Protein AF-A0AAV9Z1Z6-F1 (afdb_monomer)

Radius of gyration: 21.52 Å; Cα contacts (8 Å, |Δi|>4): 78; chains: 1; bounding box: 54×27×57 Å

Organism: NCBI:txid2862362

pLDDT: mean 80.38, std 16.86, range [34.34, 97.12]

Mean predicted aligned error: 10.07 Å

Foldseek 3Di:
DDDPPDDPDDPPCALLLQLLCCVVVVVVVSVVVSLVVLLVDDPVPQDVVSCVSNDVVSVVVSVVVNVVLLVVLLVPLVDPDDDDDDPPDPDPPVVVVLSVCLSPVPVSVCSNPVVVDDDPVNSVVVVVVSVVVVVD

Structure (mmCIF, N/CA/C/O backbone):
data_AF-A0AAV9Z1Z6-F1
#
_entry.id   AF-A0AAV9Z1Z6-F1
#
loop_
_atom_site.group_PDB
_atom_site.id
_atom_site.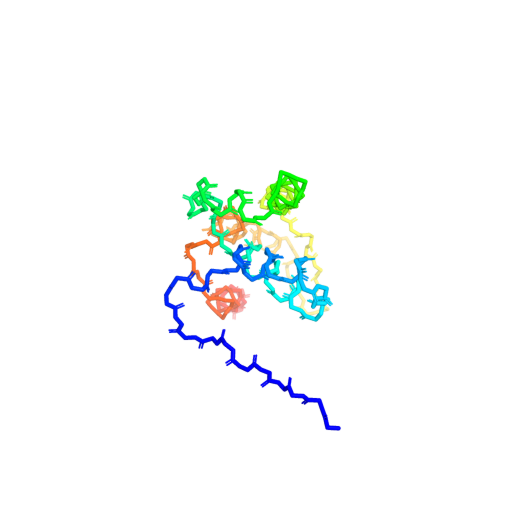type_symbol
_atom_site.label_atom_id
_atom_site.label_alt_id
_atom_site.label_comp_id
_atom_site.label_asym_id
_atom_site.label_entity_id
_atom_site.label_seq_id
_atom_site.pdbx_PDB_ins_code
_atom_site.Cartn_x
_atom_site.Cartn_y
_atom_site.Cartn_z
_atom_site.occupancy
_atom_site.B_iso_or_equiv
_atom_site.auth_seq_id
_atom_site.auth_comp_id
_atom_site.auth_asym_id
_atom_site.auth_atom_id
_atom_site.pdbx_PDB_model_num
ATOM 1 N N . MET A 1 1 ? -34.475 -9.275 0.870 1.00 34.34 1 MET A N 1
ATOM 2 C CA . MET A 1 1 ? -34.407 -7.799 0.926 1.00 34.34 1 MET A CA 1
ATOM 3 C C . MET A 1 1 ? -33.557 -7.440 2.133 1.00 34.34 1 MET A C 1
ATOM 5 O O . MET A 1 1 ? -34.069 -7.523 3.239 1.00 34.34 1 MET A O 1
ATOM 9 N N . SER A 1 2 ? -32.266 -7.153 1.945 1.00 38.53 2 SER A N 1
ATOM 10 C CA . SER A 1 2 ? -31.403 -6.666 3.034 1.00 38.53 2 SER A CA 1
ATOM 11 C C . SER A 1 2 ? -31.291 -5.145 2.952 1.00 38.53 2 SER A C 1
ATOM 13 O O . SER A 1 2 ? -31.171 -4.620 1.841 1.00 38.53 2 SER A O 1
ATOM 15 N N . PRO A 1 3 ? -31.353 -4.425 4.083 1.00 48.66 3 PRO A N 1
ATOM 16 C CA . PRO A 1 3 ? -31.276 -2.979 4.086 1.00 48.66 3 PRO A CA 1
ATOM 17 C C . PRO A 1 3 ? -29.814 -2.577 3.901 1.00 48.66 3 PRO A C 1
ATOM 19 O O . PRO A 1 3 ? -28.986 -2.726 4.795 1.00 48.66 3 PRO A O 1
ATOM 22 N N . HIS A 1 4 ? -29.487 -2.068 2.716 1.00 45.22 4 HIS A N 1
ATOM 23 C CA . HIS A 1 4 ? -28.280 -1.281 2.517 1.00 45.22 4 HIS A CA 1
ATOM 24 C C . HIS A 1 4 ? -28.444 0.018 3.312 1.00 45.22 4 HIS A C 1
ATOM 26 O O . HIS A 1 4 ? -28.992 0.997 2.809 1.00 45.22 4 HIS A O 1
ATOM 32 N N . THR A 1 5 ? -28.037 0.018 4.580 1.00 52.66 5 THR A N 1
ATOM 33 C CA . THR A 1 5 ? -28.004 1.234 5.394 1.00 52.66 5 THR A CA 1
ATOM 34 C C . THR A 1 5 ? -26.845 2.089 4.896 1.00 52.66 5 THR A C 1
ATOM 36 O O . THR A 1 5 ? -25.699 1.937 5.312 1.00 52.66 5 THR A O 1
ATOM 39 N N . PHE A 1 6 ? -27.147 2.947 3.924 1.00 54.38 6 PHE A N 1
ATOM 40 C CA . PHE A 1 6 ? -26.261 3.989 3.433 1.00 54.38 6 PHE A CA 1
ATOM 41 C C . PHE A 1 6 ? -25.971 4.978 4.571 1.00 54.38 6 PHE A C 1
ATOM 43 O O . PHE A 1 6 ? -26.798 5.826 4.889 1.00 54.38 6 PHE A O 1
ATOM 50 N N . LEU A 1 7 ? -24.766 4.912 5.134 1.00 60.44 7 LEU A N 1
ATOM 51 C CA . LEU A 1 7 ? -24.134 6.047 5.808 1.00 60.44 7 LEU A CA 1
ATOM 52 C C . LEU A 1 7 ? -22.835 6.441 5.075 1.00 60.44 7 LEU A C 1
ATOM 54 O O . LEU A 1 7 ? -21.758 6.152 5.582 1.00 60.44 7 LEU A O 1
ATOM 58 N N . PRO A 1 8 ? -22.872 7.080 3.885 1.00 59.38 8 PRO A N 1
ATOM 59 C CA . PRO A 1 8 ? -21.654 7.659 3.333 1.00 59.38 8 PRO A CA 1
ATOM 60 C C . PRO A 1 8 ? -21.904 9.100 2.888 1.00 59.38 8 PRO A C 1
ATOM 62 O O . PRO A 1 8 ? -22.200 9.335 1.723 1.00 59.38 8 PRO A O 1
ATOM 65 N N . CYS A 1 9 ? -21.822 10.062 3.811 1.00 56.97 9 CYS A N 1
ATOM 66 C CA . CYS A 1 9 ? -21.649 11.474 3.431 1.00 56.97 9 CYS A CA 1
ATOM 67 C C . CYS A 1 9 ? -21.243 12.418 4.576 1.00 56.97 9 CYS A C 1
ATOM 69 O O . CYS A 1 9 ? -21.138 13.618 4.332 1.00 56.97 9 CYS A O 1
ATOM 71 N N . HIS A 1 10 ? -21.022 11.935 5.805 1.00 64.56 10 HIS A N 1
ATOM 72 C CA . HIS A 1 10 ? -20.529 12.806 6.874 1.00 64.56 10 HIS A CA 1
ATOM 73 C C . HIS A 1 10 ? -18.993 12.833 6.856 1.00 64.56 10 HIS A C 1
ATOM 75 O O . HIS A 1 10 ? -18.400 11.755 6.825 1.00 64.56 10 HIS A O 1
ATOM 81 N N . PRO A 1 11 ? -18.341 14.010 6.884 1.00 67.50 11 PRO A N 1
ATOM 82 C CA . PRO A 1 11 ? -16.877 14.111 6.888 1.00 67.50 11 PRO A CA 1
ATOM 83 C C . PRO A 1 11 ? -16.233 13.380 8.075 1.00 67.50 11 PRO A C 1
ATOM 85 O O . PRO A 1 11 ? -15.150 12.824 7.932 1.00 67.50 11 PRO A O 1
ATOM 88 N N . ASP A 1 12 ? -16.941 13.297 9.202 1.00 72.25 12 ASP A N 1
ATOM 89 C CA . ASP A 1 12 ? -16.458 12.593 10.399 1.00 72.25 12 ASP A CA 1
ATOM 90 C C . ASP A 1 12 ? -16.638 11.066 10.321 1.00 72.25 12 ASP A C 1
ATOM 92 O O . ASP A 1 12 ? -16.151 10.332 11.178 1.00 72.25 12 ASP A O 1
ATOM 96 N N . PHE A 1 13 ? -17.336 10.553 9.300 1.00 83.62 13 PHE A N 1
ATOM 97 C CA . PHE A 1 13 ? -17.498 9.114 9.102 1.00 83.62 13 PHE A CA 1
ATOM 98 C C . PHE A 1 13 ? -16.279 8.539 8.374 1.00 83.62 13 PHE A C 1
ATOM 100 O O . PHE A 1 13 ? -16.310 8.253 7.175 1.00 83.62 13 PHE A O 1
ATOM 107 N N . THR A 1 14 ? -15.176 8.399 9.110 1.00 90.31 14 THR A N 1
ATOM 108 C CA . THR A 1 14 ? -13.926 7.855 8.572 1.00 90.31 14 THR A CA 1
ATOM 109 C C . THR A 1 14 ? -13.989 6.336 8.422 1.00 90.31 14 THR A C 1
ATOM 111 O O . THR A 1 14 ? -14.758 5.636 9.087 1.00 90.31 14 THR A O 1
ATOM 114 N N . ALA A 1 15 ? -13.122 5.780 7.575 1.00 92.31 15 ALA A N 1
ATOM 115 C CA . ALA A 1 15 ? -12.997 4.330 7.437 1.00 92.31 15 ALA A CA 1
ATOM 116 C C . ALA A 1 15 ? -12.543 3.652 8.749 1.00 92.31 15 ALA A C 1
ATOM 118 O O . ALA A 1 15 ? -12.946 2.527 9.043 1.00 92.31 15 ALA A O 1
ATOM 119 N N . ALA A 1 16 ? -11.759 4.345 9.581 1.00 93.44 16 ALA A N 1
ATOM 120 C CA . ALA A 1 16 ? -11.396 3.861 10.910 1.00 93.44 16 ALA A CA 1
ATOM 121 C C . ALA A 1 16 ? -12.622 3.774 11.835 1.00 93.44 16 ALA A C 1
ATOM 123 O O . ALA A 1 16 ? -12.821 2.759 12.509 1.00 93.44 16 ALA A O 1
ATOM 124 N N . MET A 1 17 ? -13.493 4.788 11.805 1.00 92.69 17 MET A N 1
ATOM 125 C CA . MET A 1 17 ? -14.771 4.764 12.516 1.00 92.69 17 MET A CA 1
ATOM 126 C C . MET A 1 17 ? -15.684 3.644 12.000 1.00 92.69 17 MET A C 1
ATOM 128 O O . MET A 1 17 ? -16.305 2.937 12.794 1.00 92.69 17 MET A O 1
ATOM 132 N N . GLN A 1 18 ? -15.723 3.414 10.687 1.00 92.88 18 GLN A N 1
ATOM 133 C CA . GLN A 1 18 ? -16.492 2.316 10.105 1.00 92.88 18 GLN A CA 1
ATOM 134 C C . GLN A 1 18 ? -16.009 0.946 10.613 1.00 92.88 18 GLN A C 1
ATOM 136 O O . GLN A 1 18 ? -16.841 0.103 10.944 1.00 92.88 18 GLN A O 1
ATOM 141 N N . ILE A 1 19 ? -14.695 0.732 10.765 1.00 92.75 19 ILE A N 1
ATOM 142 C CA . ILE A 1 19 ? -14.145 -0.488 11.387 1.00 92.75 19 ILE A CA 1
ATOM 143 C C . ILE A 1 19 ? -14.578 -0.623 12.848 1.00 92.75 19 ILE A C 1
ATOM 145 O O . ILE A 1 19 ? -14.962 -1.716 13.273 1.00 92.75 19 ILE A O 1
ATOM 149 N N . LYS A 1 20 ? -14.530 0.466 13.624 1.00 93.94 20 LYS A N 1
ATOM 150 C CA . LYS A 1 20 ? -14.980 0.469 15.024 1.00 93.94 20 LYS A CA 1
ATOM 151 C C . LYS A 1 20 ? -16.428 0.003 15.132 1.00 93.94 20 LYS A C 1
ATOM 153 O O . LYS A 1 20 ? -16.725 -0.912 15.897 1.00 93.94 20 LYS A O 1
ATOM 158 N N . LEU A 1 21 ? -17.312 0.602 14.334 1.00 92.38 21 LEU A N 1
ATOM 159 C CA . LEU A 1 21 ? -18.737 0.277 14.316 1.00 92.38 21 LEU A CA 1
ATOM 160 C C . LEU A 1 21 ? -18.983 -1.147 13.817 1.00 92.38 21 LEU A C 1
ATOM 162 O O . LEU A 1 21 ? -19.776 -1.867 14.418 1.00 92.38 21 LEU A O 1
ATOM 166 N N . ALA A 1 22 ? -18.260 -1.581 12.782 1.00 92.12 22 ALA A N 1
ATOM 167 C CA . ALA A 1 22 ? -18.344 -2.944 12.276 1.00 92.12 22 ALA A CA 1
ATOM 168 C C . ALA A 1 22 ? -18.043 -3.972 13.372 1.00 92.12 22 ALA A C 1
ATOM 170 O O . ALA A 1 22 ? -18.806 -4.913 13.561 1.00 92.12 22 ALA A O 1
ATOM 171 N N . ARG A 1 23 ? -16.987 -3.751 14.163 1.00 90.75 23 ARG A N 1
ATOM 172 C CA . ARG A 1 23 ? -16.631 -4.625 15.290 1.00 90.75 23 ARG A CA 1
ATOM 173 C C . ARG A 1 23 ? -17.633 -4.542 16.439 1.00 90.75 23 ARG A C 1
ATOM 175 O O . ARG A 1 23 ? -17.982 -5.569 17.008 1.00 90.75 23 ARG A O 1
ATOM 182 N N . GLN A 1 24 ? -18.084 -3.339 16.789 1.00 93.19 24 GLN A N 1
ATOM 183 C CA . GLN A 1 24 ? -18.994 -3.120 17.916 1.00 93.19 24 GLN A CA 1
ATOM 184 C C . GLN A 1 24 ? -20.378 -3.736 17.679 1.00 93.19 24 GLN A C 1
ATOM 186 O O . GLN A 1 24 ? -20.978 -4.262 18.613 1.00 93.19 24 GLN A O 1
ATOM 191 N N . TYR A 1 25 ? -20.871 -3.685 16.441 1.00 92.69 25 TYR A N 1
ATOM 192 C CA . TYR A 1 25 ? -22.207 -4.153 16.070 1.00 92.69 25 TYR A CA 1
ATOM 193 C C . TYR A 1 25 ? -22.199 -5.443 15.238 1.00 92.69 25 TYR A C 1
ATOM 195 O O . TYR A 1 25 ? -23.249 -5.850 14.753 1.00 92.69 25 TYR A O 1
ATOM 203 N N . SER A 1 26 ? -21.040 -6.099 15.091 1.00 89.88 26 SER A N 1
ATOM 204 C CA . SER A 1 26 ? -20.863 -7.324 14.287 1.00 89.88 26 SER A CA 1
ATOM 205 C C . SER A 1 26 ? -21.375 -7.180 12.842 1.00 89.88 26 SER A C 1
ATOM 207 O O . SER A 1 26 ? -22.082 -8.040 12.322 1.00 89.88 26 SER A O 1
ATOM 209 N N . LEU A 1 27 ? -21.044 -6.056 12.197 1.00 90.69 27 LEU A N 1
ATOM 210 C CA . LEU A 1 27 ? -21.381 -5.770 10.798 1.00 90.69 27 LEU A CA 1
ATOM 211 C C . LEU A 1 27 ? -20.215 -6.190 9.893 1.00 90.69 27 LEU A C 1
ATOM 213 O O . LEU A 1 27 ? -19.440 -5.350 9.432 1.00 90.69 27 LEU A O 1
ATOM 217 N N . ASP A 1 28 ? -20.070 -7.490 9.649 1.00 85.81 28 ASP A N 1
ATOM 218 C CA . ASP A 1 28 ? -18.919 -8.045 8.918 1.00 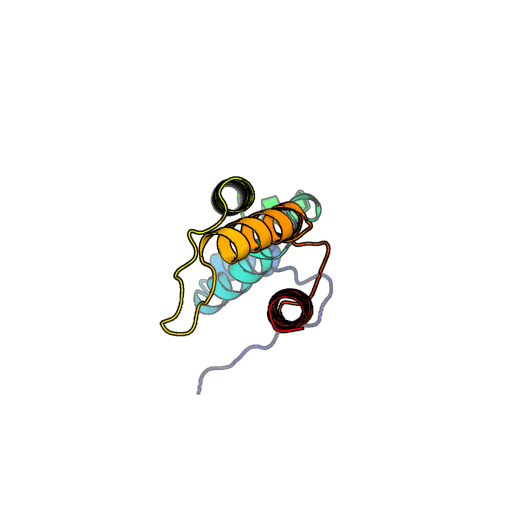85.81 28 ASP A CA 1
ATOM 219 C C . ASP A 1 28 ? -18.759 -7.455 7.505 1.00 85.81 28 ASP A C 1
ATOM 221 O O . ASP A 1 28 ? -17.644 -7.144 7.072 1.00 85.81 28 ASP A O 1
ATOM 225 N N . ASP A 1 29 ? -19.876 -7.176 6.829 1.00 90.00 29 ASP A N 1
ATOM 226 C CA . ASP A 1 29 ? -19.904 -6.583 5.485 1.00 90.00 29 ASP A CA 1
ATOM 227 C C . ASP A 1 29 ? -19.306 -5.164 5.430 1.00 90.00 29 ASP A C 1
ATOM 229 O O . ASP A 1 29 ? -18.952 -4.672 4.357 1.00 90.00 29 ASP A O 1
ATOM 233 N N . TRP A 1 30 ? -19.180 -4.483 6.574 1.00 90.06 30 TRP A N 1
ATOM 234 C CA . TRP A 1 30 ? -18.612 -3.134 6.660 1.00 90.06 30 TRP A CA 1
ATOM 235 C C . TRP A 1 30 ? -17.097 -3.141 6.855 1.00 90.06 30 TRP A C 1
ATOM 237 O O . TRP A 1 30 ? -16.423 -2.197 6.441 1.00 90.06 30 TRP A O 1
ATOM 247 N N . ALA A 1 31 ? -16.544 -4.190 7.464 1.00 88.25 31 ALA A N 1
ATOM 248 C CA . ALA A 1 31 ? -15.132 -4.229 7.826 1.00 88.25 31 ALA A CA 1
ATOM 249 C C . ALA A 1 31 ? -14.221 -4.263 6.589 1.00 88.25 31 ALA A C 1
ATOM 251 O O . ALA A 1 31 ? -13.254 -3.504 6.502 1.00 88.25 31 ALA A O 1
ATOM 252 N N . ALA A 1 32 ? -14.548 -5.107 5.607 1.00 89.56 32 ALA A N 1
ATOM 253 C CA . ALA A 1 32 ? -13.759 -5.266 4.387 1.00 89.56 32 ALA A CA 1
ATOM 254 C C . ALA A 1 32 ? -13.636 -3.975 3.544 1.00 89.56 32 ALA A C 1
ATOM 256 O O . ALA A 1 32 ? -12.502 -3.575 3.257 1.00 89.56 32 ALA A O 1
ATOM 257 N N . PRO A 1 33 ? -14.729 -3.283 3.155 1.00 91.50 33 PRO A N 1
ATOM 258 C CA . PRO A 1 33 ? -14.622 -2.049 2.373 1.00 91.50 33 PRO A CA 1
ATOM 259 C C . PRO A 1 33 ? -13.922 -0.924 3.146 1.00 91.50 33 PRO A C 1
ATOM 261 O O . PRO A 1 33 ? -13.116 -0.197 2.560 1.0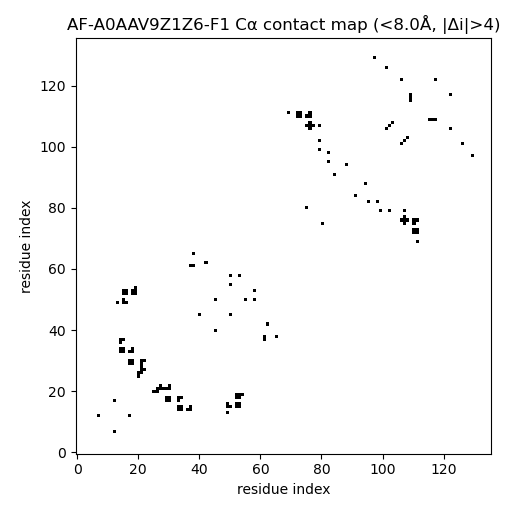0 91.50 33 PRO A O 1
ATOM 264 N N . ALA A 1 34 ? -14.151 -0.821 4.459 1.00 92.69 34 ALA A N 1
ATOM 265 C CA . ALA A 1 34 ? -13.475 0.156 5.307 1.00 92.69 34 ALA A CA 1
ATOM 266 C C . ALA A 1 34 ? -11.958 -0.082 5.344 1.00 92.69 34 ALA A C 1
ATOM 268 O O . ALA A 1 34 ? -11.161 0.832 5.127 1.00 92.69 34 ALA A O 1
ATOM 269 N N . PHE A 1 35 ? -11.536 -1.334 5.530 1.00 92.81 35 PHE A N 1
ATOM 270 C CA . PHE A 1 35 ? -10.118 -1.680 5.530 1.00 92.81 35 PHE A CA 1
ATOM 271 C C . PHE A 1 35 ? -9.465 -1.424 4.163 1.00 92.81 35 PHE A C 1
ATOM 273 O O . PHE A 1 35 ? -8.352 -0.905 4.093 1.00 92.81 35 PHE A O 1
ATOM 280 N N . GLN A 1 36 ? -10.166 -1.698 3.058 1.00 92.19 36 GLN A N 1
ATOM 281 C CA . GLN A 1 36 ? -9.684 -1.363 1.714 1.00 92.19 36 GLN A CA 1
ATOM 282 C C . GLN A 1 36 ? -9.511 0.145 1.496 1.00 92.19 36 GLN A C 1
ATOM 284 O O . GLN A 1 36 ? -8.556 0.552 0.829 1.00 92.19 36 GLN A O 1
ATOM 289 N N . ALA A 1 37 ? -10.399 0.975 2.046 1.00 92.31 37 ALA A N 1
ATOM 290 C CA . ALA A 1 37 ? -10.245 2.427 2.006 1.00 92.31 37 ALA A CA 1
ATOM 291 C C . ALA A 1 37 ? -8.979 2.866 2.766 1.00 92.31 37 ALA A C 1
ATOM 293 O O . ALA A 1 37 ? -8.152 3.589 2.210 1.00 92.31 37 ALA A O 1
ATOM 294 N N . LEU A 1 38 ? -8.746 2.319 3.964 1.00 93.06 38 LEU A N 1
ATOM 295 C CA . LEU A 1 38 ? -7.543 2.592 4.762 1.00 93.06 38 LEU A CA 1
ATOM 296 C C . LEU A 1 38 ? -6.244 2.157 4.066 1.00 93.06 38 LEU A C 1
ATOM 298 O O . LEU A 1 38 ? -5.211 2.813 4.202 1.00 93.06 38 LEU A O 1
ATOM 302 N N . ILE A 1 39 ? -6.259 1.074 3.281 1.00 92.56 39 ILE A N 1
ATOM 303 C CA . ILE A 1 39 ? -5.089 0.655 2.488 1.00 92.56 39 ILE A CA 1
ATOM 304 C C . ILE A 1 39 ? -4.699 1.732 1.465 1.00 92.56 39 ILE A C 1
ATOM 306 O O . ILE A 1 39 ? -3.503 1.941 1.245 1.00 92.56 39 ILE A O 1
ATOM 310 N N . LYS A 1 40 ? -5.672 2.434 0.876 1.00 89.00 40 LYS A N 1
ATOM 311 C CA . LYS A 1 40 ? -5.444 3.487 -0.128 1.00 89.00 40 LYS A CA 1
ATOM 312 C C . LYS A 1 40 ? -4.999 4.817 0.491 1.00 89.00 40 LYS A C 1
ATOM 314 O O . LYS A 1 40 ? -4.293 5.576 -0.166 1.00 89.00 40 LYS A O 1
ATOM 319 N N . GLU A 1 41 ? -5.370 5.076 1.742 1.00 89.38 41 GLU A N 1
ATOM 320 C CA . GLU A 1 41 ? -4.972 6.268 2.500 1.00 89.38 41 GLU A CA 1
ATOM 321 C C . GLU A 1 41 ? -3.451 6.278 2.779 1.00 89.38 41 GLU A C 1
ATOM 323 O O . GLU A 1 41 ? -2.907 5.282 3.259 1.00 89.38 41 GLU A O 1
ATOM 328 N N . PRO A 1 42 ? -2.709 7.365 2.529 1.00 88.62 42 PRO A N 1
ATOM 329 C CA . PRO A 1 42 ? -1.327 7.481 2.991 1.00 88.62 42 PRO A CA 1
ATOM 330 C C . PRO A 1 42 ? -1.220 7.370 4.519 1.00 88.62 42 PRO A C 1
ATOM 332 O O . PRO A 1 42 ? -2.006 7.976 5.240 1.00 88.62 42 PRO A O 1
ATOM 335 N N . LEU A 1 43 ? -0.215 6.645 5.031 1.00 89.56 43 LEU A N 1
ATOM 336 C CA . LEU A 1 43 ? -0.088 6.398 6.477 1.00 89.56 43 LEU A CA 1
ATOM 337 C C . LEU A 1 43 ? 0.033 7.699 7.292 1.00 89.56 43 LEU A C 1
ATOM 339 O O . LEU A 1 43 ? -0.528 7.792 8.374 1.00 89.56 43 LEU A O 1
ATOM 343 N N . HIS A 1 44 ? 0.700 8.721 6.744 1.00 89.06 44 HIS A N 1
ATOM 344 C CA . HIS A 1 44 ? 0.868 10.027 7.393 1.00 89.06 44 HIS A CA 1
ATOM 345 C C . HIS A 1 44 ? -0.434 10.833 7.538 1.00 89.06 44 HIS A C 1
ATOM 347 O O . HIS A 1 44 ? -0.430 11.856 8.214 1.00 89.06 44 HIS A O 1
ATOM 353 N N . LYS A 1 45 ? -1.524 10.418 6.877 1.00 90.38 45 LYS A N 1
ATOM 354 C CA . LYS A 1 45 ? -2.847 11.036 7.029 1.00 90.38 45 LYS A CA 1
ATOM 355 C C . LYS A 1 45 ? -3.685 10.397 8.134 1.00 90.38 45 LYS A C 1
ATOM 357 O O . LYS A 1 45 ? -4.702 10.971 8.501 1.00 90.38 45 LYS A O 1
ATOM 362 N N . LEU A 1 46 ? -3.277 9.236 8.648 1.00 91.88 46 LEU A N 1
ATOM 363 C CA . LEU A 1 46 ? -3.980 8.582 9.746 1.00 91.88 46 LEU A CA 1
ATOM 364 C C . LEU A 1 46 ? -3.650 9.286 11.058 1.00 91.88 46 LEU A C 1
ATOM 366 O O . LEU A 1 46 ? -2.482 9.488 11.396 1.00 91.88 46 LEU A O 1
ATOM 370 N N . THR A 1 47 ? -4.690 9.640 11.798 1.00 93.50 47 THR A N 1
ATOM 371 C CA . THR A 1 47 ? -4.569 10.287 13.101 1.00 93.50 47 THR A CA 1
ATOM 372 C C . THR A 1 47 ? -4.433 9.258 14.226 1.00 93.50 47 THR A C 1
ATOM 374 O O . THR A 1 47 ? -4.654 8.057 14.039 1.00 93.50 47 THR A O 1
ATOM 377 N N . LEU A 1 48 ? -4.083 9.726 15.428 1.00 93.19 48 LEU A N 1
ATOM 378 C CA . LEU A 1 48 ? -4.127 8.882 16.625 1.00 93.19 48 LEU A CA 1
ATOM 379 C C . LEU A 1 48 ? -5.555 8.385 16.902 1.00 93.19 48 LEU A C 1
ATOM 381 O O . LEU A 1 48 ? -5.735 7.218 17.235 1.00 93.19 48 LEU A O 1
ATOM 385 N N . GLU A 1 49 ? -6.559 9.236 16.688 1.00 93.62 49 GLU A N 1
ATOM 386 C CA . GLU A 1 49 ? -7.973 8.877 16.835 1.00 93.62 49 GLU A CA 1
ATOM 387 C C . GLU A 1 49 ? -8.372 7.740 15.879 1.00 93.62 49 GLU A C 1
ATOM 389 O O . GLU A 1 49 ? -9.043 6.787 16.279 1.00 93.62 49 GLU A O 1
ATOM 394 N N . ASP A 1 50 ? -7.888 7.760 14.633 1.00 93.88 50 ASP A N 1
ATOM 395 C CA . ASP A 1 50 ? -8.107 6.656 13.694 1.00 93.88 50 ASP A CA 1
ATOM 396 C C . ASP A 1 50 ? -7.479 5.349 14.202 1.00 93.88 50 ASP A C 1
ATOM 398 O O . ASP A 1 50 ? -8.089 4.278 14.110 1.00 93.88 50 ASP A O 1
ATOM 402 N N . ALA A 1 51 ? -6.267 5.415 14.765 1.00 93.50 51 ALA A N 1
ATOM 403 C CA . ALA A 1 51 ? -5.598 4.260 15.366 1.00 93.50 51 ALA A CA 1
ATOM 404 C C . ALA A 1 51 ? -6.381 3.699 16.565 1.00 93.50 51 ALA A C 1
ATOM 406 O O . ALA A 1 51 ? -6.527 2.478 16.690 1.00 93.50 51 ALA A O 1
ATOM 407 N N . GLU A 1 52 ? -6.940 4.570 17.405 1.00 94.44 52 GLU A N 1
ATOM 408 C CA . GLU A 1 52 ? -7.805 4.192 18.524 1.00 94.44 52 GLU A CA 1
ATOM 409 C C . GLU A 1 52 ? -9.106 3.539 18.041 1.00 94.44 52 GLU A C 1
ATOM 411 O O . GLU A 1 52 ? -9.493 2.484 18.548 1.00 94.44 52 GLU A O 1
ATOM 416 N N . HIS A 1 53 ? -9.746 4.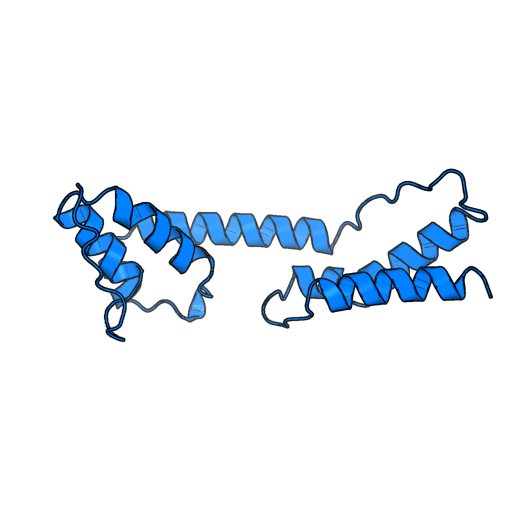096 17.010 1.00 93.81 53 HIS A N 1
ATOM 417 C CA . HIS A 1 53 ? -10.955 3.540 16.402 1.00 93.81 53 HIS A CA 1
ATOM 418 C C . HIS A 1 53 ? -10.733 2.151 15.794 1.00 93.81 53 HIS A C 1
ATOM 420 O O . HIS A 1 53 ? -11.534 1.237 16.002 1.00 93.81 53 HIS A O 1
ATOM 426 N N . MET A 1 54 ? -9.620 1.952 15.091 1.00 93.50 54 MET A N 1
ATOM 427 C CA . MET A 1 54 ? -9.240 0.647 14.548 1.00 93.50 54 MET A CA 1
ATOM 428 C C . MET A 1 54 ? -8.918 -0.377 15.644 1.00 93.50 54 MET A C 1
ATOM 430 O O . MET A 1 54 ? -9.179 -1.579 15.484 1.00 93.50 54 MET A O 1
ATOM 434 N N . GLY A 1 55 ? -8.343 0.093 16.750 1.00 94.06 55 GLY A N 1
ATOM 435 C CA . GLY A 1 55 ? -7.678 -0.718 17.758 1.00 94.06 55 GLY A CA 1
ATOM 436 C C . GLY A 1 55 ? -6.287 -1.174 17.306 1.00 94.06 55 GLY A C 1
ATOM 437 O O . GLY A 1 55 ? -6.022 -1.381 16.119 1.00 94.06 55 GLY A O 1
ATOM 438 N N . ILE A 1 56 ? -5.404 -1.397 18.284 1.00 93.88 56 ILE A N 1
ATOM 439 C CA . ILE A 1 56 ? -3.969 -1.626 18.049 1.00 93.88 56 ILE A CA 1
ATOM 440 C C . ILE A 1 56 ? -3.668 -2.795 17.101 1.00 93.88 56 ILE A C 1
ATOM 442 O O . ILE A 1 56 ? -2.780 -2.692 16.260 1.00 93.88 56 ILE A O 1
ATOM 446 N N . VAL A 1 57 ? -4.429 -3.890 17.186 1.00 94.44 57 VAL A N 1
ATOM 447 C CA . VAL A 1 57 ? -4.217 -5.082 16.347 1.00 94.44 57 VAL A CA 1
ATOM 448 C C . VAL A 1 57 ? -4.503 -4.777 14.876 1.00 94.44 57 VAL A C 1
ATOM 450 O O . VAL A 1 57 ? -3.699 -5.108 14.005 1.00 94.44 57 VAL A O 1
ATOM 453 N N . THR A 1 58 ? -5.624 -4.114 14.591 1.00 93.56 58 THR A N 1
ATOM 454 C CA . THR A 1 58 ? -6.016 -3.740 13.225 1.00 93.56 58 THR A CA 1
ATOM 455 C C . THR A 1 58 ? -5.053 -2.713 12.644 1.00 93.56 58 THR A C 1
ATOM 457 O O . THR A 1 58 ? -4.621 -2.854 11.501 1.00 93.56 58 THR A O 1
ATOM 460 N N . TYR A 1 59 ? -4.669 -1.714 13.444 1.00 95.50 59 TYR A N 1
ATOM 461 C CA . TYR A 1 59 ? -3.690 -0.711 13.040 1.00 95.50 59 TYR A CA 1
ATOM 462 C C . TYR A 1 59 ? -2.332 -1.348 12.716 1.00 95.50 59 TYR A C 1
ATOM 464 O O . TYR A 1 59 ? -1.769 -1.098 11.652 1.00 95.50 59 TYR A O 1
ATOM 472 N N . TYR A 1 60 ? -1.841 -2.250 13.572 1.00 96.38 60 TYR A N 1
ATOM 473 C CA . TYR A 1 60 ? -0.606 -2.994 13.321 1.00 96.38 60 TYR A CA 1
ATOM 474 C C . TYR A 1 60 ? -0.672 -3.781 12.006 1.00 96.38 60 TYR A C 1
ATOM 476 O O . TYR A 1 60 ? 0.259 -3.724 11.206 1.00 96.38 60 TYR A O 1
ATOM 484 N N . LYS A 1 61 ? -1.792 -4.463 11.733 1.00 96.00 61 LYS A N 1
ATOM 485 C CA . LYS A 1 61 ? -1.987 -5.202 10.476 1.00 96.00 61 LYS A CA 1
ATOM 486 C C . LYS A 1 61 ? -2.042 -4.294 9.251 1.00 96.00 61 LYS A C 1
ATOM 488 O O . LYS A 1 61 ? -1.509 -4.664 8.206 1.00 96.00 61 LYS A O 1
ATOM 493 N N . LEU A 1 62 ? -2.635 -3.108 9.372 1.00 95.69 62 LEU A N 1
ATOM 494 C CA . LEU A 1 62 ? -2.629 -2.102 8.313 1.00 95.69 62 LEU A CA 1
ATOM 495 C C . LEU A 1 62 ? -1.202 -1.632 8.001 1.00 95.69 62 LEU A C 1
ATOM 497 O O . LEU A 1 62 ? -0.818 -1.583 6.832 1.00 95.69 62 LEU A O 1
ATOM 501 N N . VAL A 1 63 ? -0.412 -1.323 9.033 1.00 95.94 63 VAL A N 1
ATOM 502 C CA . VAL A 1 63 ? 0.993 -0.916 8.888 1.00 95.94 63 VAL A CA 1
ATOM 503 C C . VAL A 1 63 ? 1.818 -2.043 8.266 1.00 95.94 63 VAL A C 1
ATOM 505 O O . VAL A 1 63 ? 2.502 -1.812 7.273 1.00 95.94 63 VAL A O 1
ATOM 508 N N . GLU A 1 64 ? 1.705 -3.270 8.782 1.00 97.12 64 GLU A N 1
ATOM 509 C CA . GLU A 1 64 ? 2.398 -4.454 8.256 1.00 97.12 64 GLU A CA 1
ATOM 510 C C . GLU A 1 64 ? 2.093 -4.667 6.763 1.00 97.12 64 GLU A C 1
ATOM 512 O O . GLU A 1 64 ? 2.997 -4.889 5.956 1.00 97.12 64 GLU A O 1
ATOM 517 N N . LEU A 1 65 ? 0.821 -4.559 6.374 1.00 95.69 65 LEU A N 1
ATOM 518 C CA . LEU A 1 65 ? 0.402 -4.699 4.983 1.00 95.69 65 LEU A CA 1
ATOM 519 C C . LEU A 1 65 ? 0.972 -3.585 4.097 1.00 95.69 65 LEU A C 1
ATOM 521 O O . LEU A 1 65 ? 1.474 -3.864 3.009 1.00 95.69 65 LEU A O 1
ATOM 525 N N . LYS A 1 66 ? 0.924 -2.328 4.550 1.00 94.19 66 LYS A N 1
ATOM 526 C CA . LYS A 1 66 ? 1.490 -1.197 3.803 1.00 94.19 66 LYS A CA 1
ATOM 527 C C . LYS A 1 66 ? 3.000 -1.334 3.621 1.00 94.19 66 LYS A C 1
ATOM 529 O O . LYS A 1 66 ? 3.482 -1.063 2.525 1.00 94.19 66 LYS A O 1
ATOM 534 N N . MET A 1 67 ? 3.717 -1.810 4.639 1.00 94.00 67 MET A N 1
ATOM 535 C CA . MET A 1 67 ? 5.148 -2.112 4.544 1.00 94.00 67 MET A CA 1
ATOM 536 C C . MET A 1 67 ? 5.418 -3.191 3.495 1.00 94.00 67 MET A C 1
ATOM 538 O O . MET A 1 67 ? 6.223 -2.968 2.601 1.00 94.00 67 MET A O 1
ATOM 542 N N . LYS A 1 68 ? 4.665 -4.299 3.499 1.00 95.38 68 LYS A N 1
ATOM 543 C CA . LYS A 1 68 ? 4.790 -5.348 2.468 1.00 95.38 68 LYS A CA 1
ATOM 544 C C . LYS A 1 68 ? 4.529 -4.825 1.052 1.00 95.38 68 LYS A C 1
ATOM 546 O O . LYS A 1 68 ? 5.232 -5.199 0.118 1.00 95.38 68 LYS A O 1
ATOM 551 N N . ILE A 1 69 ? 3.534 -3.951 0.881 1.00 92.12 69 ILE A N 1
ATOM 552 C CA . ILE A 1 69 ? 3.252 -3.301 -0.409 1.00 92.12 69 ILE A CA 1
ATOM 553 C C . ILE A 1 69 ? 4.421 -2.402 -0.827 1.00 92.12 69 ILE A C 1
ATOM 555 O O . ILE A 1 69 ? 4.805 -2.405 -1.996 1.00 92.12 69 ILE A O 1
ATOM 559 N N . MET A 1 70 ? 4.976 -1.630 0.107 1.00 91.31 70 MET A N 1
ATOM 560 C CA . MET A 1 70 ? 6.127 -0.768 -0.140 1.00 91.31 70 MET A CA 1
ATOM 561 C C . MET A 1 70 ? 7.360 -1.590 -0.527 1.00 91.31 70 MET A C 1
ATOM 563 O O . MET A 1 70 ? 7.944 -1.319 -1.570 1.00 91.31 70 MET A O 1
ATOM 567 N N . ASP A 1 71 ? 7.701 -2.629 0.235 1.00 93.19 71 ASP A N 1
ATOM 568 C CA . ASP A 1 71 ? 8.829 -3.522 -0.046 1.00 93.19 71 ASP A CA 1
ATOM 569 C C . ASP A 1 71 ? 8.688 -4.181 -1.420 1.00 93.19 71 ASP A C 1
ATOM 571 O O . ASP A 1 71 ? 9.636 -4.215 -2.205 1.00 93.19 71 ASP A O 1
ATOM 575 N N . HIS A 1 72 ? 7.480 -4.640 -1.761 1.00 91.31 72 HIS A N 1
ATOM 576 C CA . HIS A 1 72 ? 7.205 -5.202 -3.078 1.00 91.31 72 HIS A CA 1
ATOM 577 C C . HIS A 1 72 ? 7.413 -4.172 -4.197 1.00 91.31 72 HIS A C 1
ATOM 579 O O . HIS A 1 72 ? 8.046 -4.475 -5.206 1.00 91.31 72 HIS A O 1
ATOM 585 N N . ARG A 1 73 ? 6.929 -2.937 -4.020 1.00 90.69 73 ARG A N 1
ATOM 586 C CA . ARG A 1 73 ? 7.122 -1.847 -4.990 1.00 90.69 73 ARG A CA 1
ATOM 587 C C . ARG A 1 73 ? 8.578 -1.442 -5.139 1.00 90.69 73 ARG A C 1
ATOM 589 O O . ARG A 1 73 ? 8.996 -1.179 -6.260 1.00 90.69 73 ARG A O 1
ATOM 596 N N . ILE A 1 74 ? 9.330 -1.403 -4.042 1.00 91.12 74 ILE A N 1
ATOM 597 C CA . ILE A 1 74 ? 10.777 -1.173 -4.048 1.00 91.12 74 ILE A CA 1
ATOM 598 C C . ILE A 1 74 ? 11.444 -2.271 -4.874 1.00 91.12 74 ILE A C 1
ATOM 600 O O . ILE A 1 74 ? 12.171 -1.960 -5.814 1.00 91.12 74 ILE A O 1
ATOM 604 N N . GLY A 1 75 ? 11.131 -3.539 -4.597 1.00 90.94 75 GLY A N 1
ATOM 605 C CA . GLY A 1 75 ? 11.623 -4.670 -5.379 1.00 90.94 75 GLY A CA 1
ATOM 606 C C . GLY A 1 75 ? 11.351 -4.491 -6.871 1.00 90.94 75 GLY A C 1
ATOM 607 O O . GLY A 1 75 ? 12.281 -4.509 -7.668 1.00 90.94 75 GLY A O 1
ATOM 608 N N . LEU A 1 76 ? 10.103 -4.216 -7.250 1.00 88.94 76 LEU A N 1
ATOM 609 C CA . LEU A 1 76 ? 9.769 -3.951 -8.647 1.00 88.94 76 LEU A CA 1
ATOM 610 C C . LEU A 1 76 ? 10.582 -2.773 -9.197 1.00 88.94 76 LEU A C 1
ATOM 612 O O . LEU A 1 76 ? 11.237 -2.922 -10.214 1.00 88.94 76 LEU A O 1
ATOM 616 N N . ALA A 1 77 ? 10.614 -1.628 -8.516 1.00 89.56 77 ALA A N 1
ATOM 617 C CA . ALA A 1 77 ? 11.296 -0.426 -8.992 1.00 89.56 77 ALA A CA 1
ATOM 618 C C . ALA A 1 77 ? 12.788 -0.640 -9.296 1.00 89.56 77 ALA A C 1
ATOM 620 O O . ALA A 1 77 ? 13.281 -0.089 -10.284 1.00 89.56 77 ALA A O 1
ATOM 621 N N . PHE A 1 78 ? 13.489 -1.424 -8.472 1.00 89.31 78 PHE A N 1
ATOM 622 C CA . PHE A 1 78 ? 14.921 -1.692 -8.627 1.00 89.31 78 PHE A CA 1
ATOM 623 C C . PHE A 1 78 ? 15.242 -2.829 -9.602 1.00 89.31 78 PHE A C 1
ATOM 625 O O . PHE A 1 78 ? 16.358 -2.875 -10.117 1.00 89.31 78 PHE A O 1
ATOM 632 N N . TYR A 1 79 ? 14.288 -3.714 -9.883 1.00 87.31 79 TYR A N 1
ATOM 633 C CA . TYR A 1 79 ? 14.472 -4.834 -10.798 1.00 87.31 79 TYR A CA 1
ATOM 634 C C . TYR A 1 79 ? 13.504 -4.697 -11.978 1.00 87.31 79 TYR A C 1
ATOM 636 O O . TYR A 1 79 ? 12.349 -5.120 -11.873 1.00 87.31 79 TYR A O 1
ATOM 644 N N . PRO A 1 80 ? 13.955 -4.104 -13.105 1.00 82.00 80 PRO A N 1
ATOM 645 C CA . PRO A 1 80 ? 13.158 -4.036 -14.319 1.00 82.00 80 PRO A CA 1
ATOM 646 C C . PRO A 1 80 ? 12.627 -5.413 -14.691 1.00 82.00 80 PRO A C 1
ATOM 648 O O . PRO A 1 80 ? 13.375 -6.391 -14.673 1.00 82.00 80 PRO A O 1
ATOM 651 N N . ALA A 1 81 ? 11.346 -5.483 -15.052 1.00 81.69 81 ALA A N 1
ATOM 652 C CA . ALA A 1 81 ? 10.773 -6.734 -15.526 1.00 81.69 81 ALA A CA 1
ATOM 653 C C . ALA A 1 81 ? 11.532 -7.219 -16.769 1.00 81.69 81 ALA A C 1
ATOM 655 O O . ALA A 1 81 ? 11.888 -6.415 -17.639 1.00 81.69 81 ALA A O 1
ATOM 656 N N . GLU A 1 82 ? 11.757 -8.528 -16.856 1.00 83.19 82 GLU A N 1
ATOM 657 C CA . GLU A 1 82 ? 12.292 -9.136 -18.068 1.00 83.19 82 GLU A CA 1
ATOM 658 C C . GLU A 1 82 ? 11.314 -8.908 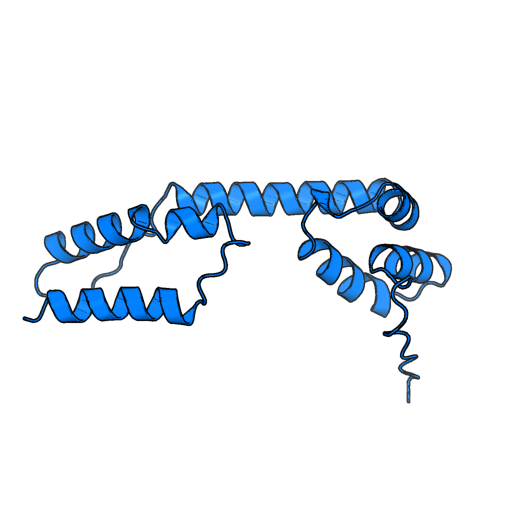-19.222 1.00 83.19 82 GLU A C 1
ATOM 660 O O . GLU A 1 82 ? 10.107 -9.132 -19.092 1.00 83.19 82 GLU A O 1
ATOM 665 N N . ILE A 1 83 ? 11.829 -8.432 -20.355 1.00 83.56 83 ILE A N 1
ATOM 666 C CA . ILE A 1 83 ? 11.013 -8.260 -21.553 1.00 83.56 83 ILE A CA 1
ATOM 667 C C . ILE A 1 83 ? 11.010 -9.538 -22.373 1.00 83.56 83 ILE A C 1
ATOM 669 O O . ILE A 1 83 ? 12.029 -10.202 -22.541 1.00 83.56 83 ILE A O 1
ATOM 673 N N . THR A 1 84 ? 9.848 -9.859 -22.927 1.00 86.31 84 THR A N 1
ATOM 674 C CA . THR A 1 84 ? 9.707 -10.912 -23.929 1.00 86.31 84 THR A CA 1
ATOM 675 C C . THR A 1 84 ? 9.641 -10.267 -25.306 1.00 86.31 84 THR A C 1
ATOM 677 O O . THR A 1 84 ? 8.778 -9.424 -25.562 1.00 86.31 84 THR A O 1
ATOM 680 N N . HIS A 1 85 ? 10.544 -10.659 -26.202 1.00 83.75 85 HIS A N 1
ATOM 681 C CA . HIS A 1 85 ? 10.526 -10.195 -27.584 1.00 83.75 85 HIS A CA 1
ATOM 682 C C . HIS A 1 85 ? 9.422 -10.912 -28.368 1.00 83.75 85 HIS A C 1
ATOM 684 O O . HIS A 1 85 ? 9.241 -12.125 -28.262 1.00 83.75 85 HIS A O 1
ATOM 690 N N . SER A 1 86 ? 8.653 -10.156 -29.152 1.00 83.75 86 SER A N 1
ATOM 691 C CA . SER A 1 86 ? 7.683 -10.741 -30.076 1.00 83.75 86 SER A CA 1
ATOM 692 C C . SER A 1 86 ? 8.386 -11.260 -31.332 1.00 83.75 86 SER A C 1
ATOM 694 O O . SER A 1 86 ? 9.474 -10.805 -31.677 1.00 83.75 86 SER A O 1
ATOM 696 N N . PHE A 1 87 ? 7.725 -12.154 -32.072 1.00 80.19 87 PHE A N 1
ATOM 697 C CA . PHE A 1 87 ? 8.243 -12.715 -33.330 1.00 80.19 87 PHE A CA 1
ATOM 698 C C . PHE A 1 87 ? 8.638 -11.651 -34.379 1.00 80.19 87 PHE A C 1
ATOM 700 O O . PHE A 1 87 ? 9.444 -11.917 -35.261 1.00 80.19 87 PHE A O 1
ATOM 707 N N . GLY A 1 88 ? 8.085 -10.435 -34.290 1.00 84.56 88 GLY A N 1
ATOM 708 C CA . GLY A 1 88 ? 8.402 -9.317 -35.185 1.00 84.56 88 GLY A CA 1
ATOM 709 C C . GLY A 1 88 ? 9.529 -8.396 -34.705 1.00 84.56 88 GLY A C 1
ATOM 710 O O . GLY A 1 88 ? 9.740 -7.346 -35.316 1.00 84.56 88 GLY A O 1
ATOM 711 N N . CYS A 1 89 ? 10.214 -8.718 -33.603 1.00 84.00 89 CYS A N 1
ATOM 712 C CA . CYS A 1 89 ? 11.325 -7.912 -33.107 1.00 84.00 89 CYS A CA 1
ATOM 713 C C . CYS A 1 89 ? 12.516 -8.008 -34.068 1.00 84.00 89 CYS A C 1
ATOM 715 O O . CYS A 1 89 ? 12.997 -9.095 -34.368 1.00 84.00 89 CYS A O 1
ATOM 717 N N . ARG A 1 90 ? 12.984 -6.860 -34.566 1.00 87.19 90 ARG A N 1
ATOM 718 C CA . ARG A 1 90 ? 14.102 -6.803 -35.523 1.00 87.19 90 ARG A CA 1
ATOM 719 C C . ARG A 1 90 ? 15.465 -6.691 -34.844 1.00 87.19 90 ARG A C 1
ATOM 721 O O . ARG A 1 90 ? 16.467 -7.053 -35.446 1.00 87.19 90 ARG A O 1
ATOM 728 N N . ASP A 1 91 ? 15.487 -6.174 -33.616 1.00 87.25 91 ASP A N 1
ATOM 729 C CA . ASP A 1 91 ? 16.701 -5.956 -32.833 1.00 87.25 91 ASP A CA 1
ATOM 730 C C . ASP A 1 91 ? 16.392 -6.079 -31.332 1.00 87.25 91 ASP A C 1
ATOM 732 O O . ASP A 1 91 ? 15.917 -5.143 -30.677 1.00 87.25 91 ASP A O 1
ATOM 736 N N . GLU A 1 92 ? 16.655 -7.266 -30.791 1.00 86.75 92 GLU A N 1
ATOM 737 C CA . GLU A 1 92 ? 16.455 -7.586 -29.375 1.00 86.75 92 GLU A CA 1
ATOM 738 C C . GLU A 1 92 ? 17.374 -6.771 -28.453 1.00 86.75 92 GLU A C 1
ATOM 740 O O . GLU A 1 92 ? 16.987 -6.380 -27.346 1.00 86.75 92 GLU A O 1
ATOM 745 N N . VAL A 1 93 ? 18.589 -6.460 -28.915 1.00 87.38 93 VAL A N 1
ATOM 746 C CA . VAL A 1 93 ? 19.580 -5.708 -28.136 1.00 87.38 93 VAL A CA 1
ATOM 747 C C . VAL A 1 93 ? 19.117 -4.267 -27.974 1.00 87.38 93 VAL A C 1
ATOM 749 O O . VAL A 1 93 ? 19.149 -3.715 -26.869 1.00 87.38 93 VAL A O 1
ATOM 752 N N . TYR A 1 94 ? 18.665 -3.648 -29.061 1.00 85.69 94 TYR A N 1
ATOM 753 C CA . TYR A 1 94 ? 18.126 -2.297 -29.035 1.00 85.69 94 TYR A CA 1
ATOM 754 C C . TYR A 1 94 ? 16.837 -2.215 -28.209 1.00 85.69 94 TYR A C 1
ATOM 756 O O . TYR A 1 94 ? 16.706 -1.317 -27.374 1.00 85.69 94 TYR A O 1
ATOM 764 N N . CYS A 1 95 ? 15.928 -3.185 -28.357 1.00 84.31 95 CYS A N 1
ATOM 765 C CA . CYS A 1 95 ? 14.689 -3.247 -27.580 1.00 84.31 95 CYS A CA 1
ATOM 766 C C . CYS A 1 95 ? 14.964 -3.331 -26.069 1.00 84.31 95 CYS A C 1
ATOM 768 O O . CYS A 1 95 ? 14.422 -2.543 -25.290 1.00 84.31 95 CYS A O 1
ATOM 770 N N . SER A 1 96 ? 15.889 -4.204 -25.665 1.00 86.75 96 SER A N 1
ATOM 771 C CA . SER A 1 96 ? 16.316 -4.359 -24.269 1.00 86.75 96 SER A CA 1
ATOM 772 C C . SER A 1 96 ? 16.952 -3.090 -23.700 1.00 86.75 96 SER A C 1
ATOM 774 O O . SER A 1 96 ? 16.686 -2.711 -22.556 1.00 86.75 96 SER A O 1
ATOM 776 N N . LYS A 1 97 ? 17.772 -2.388 -24.492 1.00 88.38 97 LYS A N 1
ATOM 777 C CA . LYS A 1 97 ? 18.367 -1.103 -24.090 1.00 88.38 97 LYS A CA 1
ATOM 778 C C . LYS A 1 97 ? 17.310 -0.016 -23.912 1.00 88.38 97 LYS A C 1
ATOM 780 O O . LYS A 1 97 ? 17.345 0.700 -22.910 1.00 88.38 97 LYS A O 1
ATOM 785 N N . LEU A 1 98 ? 16.365 0.094 -24.847 1.00 86.56 98 LEU A N 1
ATOM 786 C CA . LEU A 1 98 ? 15.257 1.045 -24.756 1.00 86.56 98 LEU A CA 1
ATOM 787 C C . LEU A 1 98 ? 14.377 0.772 -23.538 1.00 86.56 98 LEU A C 1
ATOM 789 O O . LEU A 1 98 ? 14.035 1.711 -22.824 1.00 86.56 98 LEU A O 1
ATOM 793 N N . TRP A 1 99 ? 14.050 -0.494 -23.274 1.00 86.25 99 TRP A N 1
ATOM 794 C CA . TRP A 1 99 ? 13.280 -0.875 -22.094 1.00 86.25 99 TRP A CA 1
ATOM 795 C C . TRP A 1 99 ? 13.971 -0.447 -20.802 1.00 86.25 99 TRP A C 1
ATOM 797 O O . TRP A 1 99 ? 13.353 0.207 -19.967 1.00 86.25 99 TRP A O 1
ATOM 807 N N . ASN A 1 100 ? 15.267 -0.737 -20.667 1.00 87.38 100 ASN A N 1
ATOM 808 C CA . ASN A 1 100 ? 16.042 -0.309 -19.505 1.00 87.38 100 ASN A CA 1
ATOM 809 C C . ASN A 1 100 ? 16.047 1.217 -19.361 1.00 87.38 100 ASN A C 1
ATOM 811 O O . ASN A 1 100 ? 15.779 1.741 -18.281 1.00 87.38 100 ASN A O 1
ATOM 815 N N . SER A 1 101 ? 16.299 1.946 -20.450 1.00 85.69 101 SER A N 1
ATOM 816 C CA . SER A 1 101 ? 16.265 3.410 -20.440 1.00 85.69 101 SER A CA 1
ATOM 817 C C . SER A 1 101 ? 14.898 3.947 -20.008 1.00 85.69 101 SER A C 1
ATOM 819 O O . SER A 1 101 ? 14.827 4.836 -19.162 1.00 85.69 101 SER A O 1
ATOM 821 N N . PHE A 1 102 ? 13.809 3.373 -20.521 1.00 83.56 102 PHE A N 1
ATOM 822 C CA . PHE A 1 102 ? 12.449 3.745 -20.147 1.00 83.56 102 PHE A CA 1
ATOM 823 C C . PHE A 1 102 ? 12.146 3.442 -18.674 1.00 83.56 102 PHE A C 1
ATOM 825 O O . PHE A 1 102 ? 11.600 4.291 -17.960 1.00 83.56 102 PHE A O 1
ATOM 832 N N . TRP A 1 103 ? 12.535 2.253 -18.210 1.00 86.56 103 TRP A N 1
ATOM 833 C CA . TRP A 1 103 ? 12.337 1.809 -16.837 1.00 86.56 103 TRP A CA 1
ATOM 834 C C . TRP A 1 103 ? 12.927 2.812 -15.846 1.00 86.56 103 TRP A C 1
ATOM 836 O O . TRP A 1 103 ? 12.214 3.372 -15.006 1.00 86.56 103 TRP A O 1
ATOM 846 N N . TRP A 1 104 ? 14.215 3.112 -16.013 1.00 84.81 104 TRP A N 1
ATOM 847 C CA . TRP A 1 104 ? 14.954 4.051 -15.170 1.00 84.81 104 TRP A CA 1
ATOM 848 C C . TRP A 1 104 ? 14.579 5.517 -15.434 1.00 84.81 104 TRP A C 1
ATOM 850 O O . TRP A 1 104 ? 14.679 6.366 -14.543 1.00 84.81 104 TRP A O 1
ATOM 860 N N . GLY A 1 105 ? 14.088 5.814 -16.638 1.00 79.75 105 GLY A N 1
ATOM 861 C CA . GLY A 1 105 ? 13.666 7.142 -17.077 1.00 79.75 105 GLY A CA 1
ATOM 862 C C . GLY A 1 105 ? 12.395 7.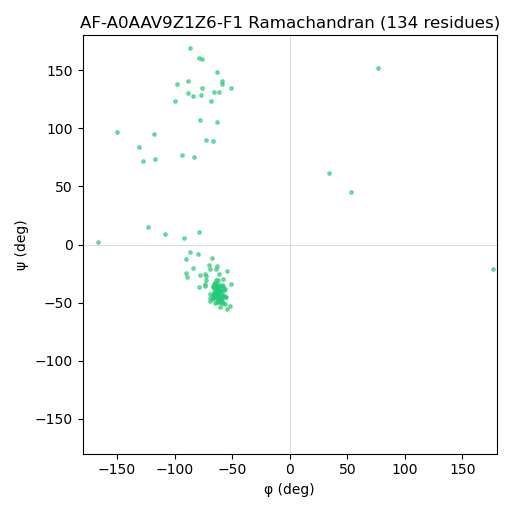653 -16.400 1.00 79.75 105 GLY A C 1
ATOM 863 O O . GLY A 1 105 ? 12.187 8.865 -16.321 1.00 79.75 105 GLY A O 1
ATOM 864 N N . GLY A 1 106 ? 11.559 6.777 -15.839 1.00 76.50 106 GLY A N 1
ATOM 865 C CA . GLY A 1 106 ? 10.404 7.248 -15.077 1.00 76.50 106 GLY A CA 1
ATOM 866 C C . GLY A 1 106 ? 9.459 6.193 -14.531 1.00 76.50 106 GLY A C 1
ATOM 867 O O . GLY A 1 106 ? 8.748 6.501 -13.576 1.00 76.50 106 GLY A O 1
ATOM 868 N N . PHE A 1 107 ? 9.442 4.978 -15.081 1.00 80.94 107 PHE A N 1
ATOM 869 C CA . PHE A 1 107 ? 8.519 3.946 -14.610 1.00 80.94 107 PHE A CA 1
ATOM 870 C C . PHE A 1 107 ? 8.885 3.441 -13.207 1.00 80.94 107 PHE A C 1
ATOM 872 O O . PHE A 1 107 ? 8.047 3.485 -12.308 1.00 80.94 107 PHE A O 1
ATOM 879 N N . GLY A 1 108 ? 10.154 3.091 -12.967 1.00 85.06 108 GLY A N 1
ATOM 880 C CA . GLY A 1 108 ? 10.620 2.674 -11.639 1.00 85.06 108 GLY A CA 1
ATOM 881 C C . GLY A 1 108 ? 10.374 3.743 -10.565 1.00 85.06 108 GLY A C 1
ATOM 882 O O . GLY A 1 108 ? 9.933 3.439 -9.460 1.00 85.06 108 GLY A O 1
ATOM 883 N N . LYS A 1 109 ? 10.537 5.026 -10.914 1.00 83.38 109 LYS A N 1
ATOM 884 C CA . LYS A 1 109 ? 10.273 6.155 -10.002 1.00 83.38 109 LYS A CA 1
ATOM 885 C C . LYS A 1 109 ? 8.796 6.271 -9.604 1.00 83.38 109 LYS A C 1
ATOM 887 O O . LYS A 1 109 ? 8.505 6.669 -8.481 1.00 83.38 109 LYS A O 1
ATOM 892 N N . GLN A 1 110 ? 7.865 5.922 -10.493 1.00 82.50 110 GLN A N 1
ATOM 893 C CA . GLN A 1 110 ? 6.427 5.936 -10.189 1.00 82.50 110 GLN A CA 1
ATOM 894 C C . GLN A 1 110 ? 6.008 4.795 -9.267 1.00 82.50 110 GLN A C 1
ATOM 896 O O . GLN A 1 110 ? 5.085 4.964 -8.479 1.00 82.50 110 GLN A O 1
ATOM 901 N N . LEU A 1 111 ? 6.689 3.649 -9.335 1.00 85.00 111 LEU A N 1
ATOM 902 C CA . LEU A 1 111 ? 6.458 2.553 -8.394 1.00 85.00 111 LEU A CA 1
ATOM 903 C C . LEU A 1 111 ? 6.848 2.951 -6.963 1.00 85.00 111 LEU A C 1
ATOM 905 O O . LEU A 1 111 ? 6.155 2.569 -6.022 1.00 85.00 111 LEU A O 1
ATOM 909 N N . LEU A 1 112 ? 7.907 3.753 -6.809 1.00 85.44 112 LEU A N 1
ATOM 910 C CA . L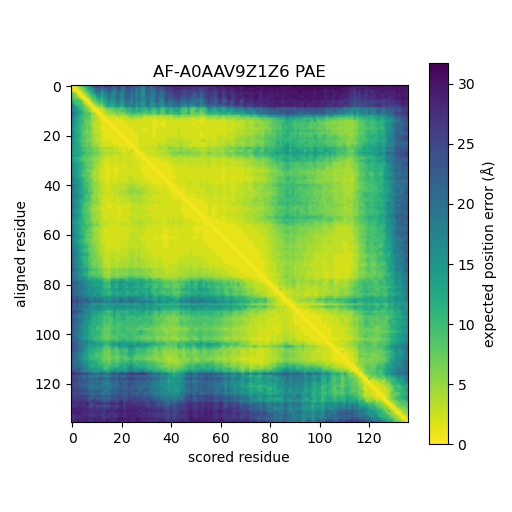EU A 1 112 ? 8.336 4.301 -5.516 1.00 85.44 112 LEU A CA 1
ATOM 911 C C . LEU A 1 112 ? 7.412 5.417 -5.004 1.00 85.44 112 LEU A C 1
ATOM 913 O O . LEU A 1 112 ? 7.201 5.519 -3.799 1.00 85.44 112 LEU A O 1
ATOM 917 N N . HIS A 1 113 ? 6.849 6.216 -5.914 1.00 81.75 113 HIS A N 1
ATOM 918 C CA . HIS A 1 113 ? 6.008 7.376 -5.601 1.00 81.75 113 HIS A CA 1
ATOM 919 C C . HIS A 1 113 ? 4.665 7.329 -6.347 1.00 81.75 113 HIS A C 1
ATOM 921 O O . HIS A 1 113 ? 4.452 8.093 -7.299 1.00 81.75 113 HIS A O 1
ATOM 927 N N . PRO A 1 114 ? 3.750 6.427 -5.959 1.00 74.56 114 PRO A N 1
ATOM 928 C CA . PRO A 1 114 ? 2.448 6.266 -6.611 1.00 74.56 114 PRO A CA 1
ATOM 929 C C . PRO A 1 114 ? 1.566 7.524 -6.531 1.00 74.56 114 PRO A C 1
ATOM 931 O O . PRO A 1 114 ? 0.720 7.734 -7.394 1.00 74.56 114 PRO A O 1
ATOM 934 N N . GLU A 1 115 ? 1.775 8.383 -5.534 1.00 70.31 115 GLU A N 1
ATOM 935 C CA . GLU A 1 115 ? 1.096 9.669 -5.358 1.00 70.31 115 GLU A CA 1
ATOM 936 C C . GLU A 1 115 ? 1.394 10.678 -6.478 1.00 70.31 115 GLU A C 1
ATOM 938 O O . GLU A 1 115 ? 0.590 11.576 -6.727 1.00 70.31 115 GLU A O 1
ATOM 943 N N . ASN A 1 116 ? 2.499 10.495 -7.210 1.00 68.06 116 ASN A N 1
ATOM 944 C CA . ASN A 1 116 ? 2.913 11.380 -8.300 1.00 68.06 116 ASN A CA 1
ATOM 945 C C . ASN A 1 116 ? 2.145 11.135 -9.618 1.00 68.06 116 ASN A C 1
ATOM 947 O O . ASN A 1 116 ? 2.522 11.680 -10.655 1.00 68.06 116 ASN A O 1
ATOM 951 N N . ASN A 1 117 ? 1.072 10.330 -9.575 1.00 55.12 117 ASN A N 1
ATOM 952 C CA . ASN A 1 117 ? -0.053 10.278 -10.516 1.00 55.12 117 ASN A CA 1
ATOM 953 C C . ASN A 1 117 ? 0.287 10.559 -11.992 1.00 55.12 117 ASN A C 1
ATOM 955 O O . ASN A 1 117 ? -0.284 11.451 -12.623 1.00 55.12 117 ASN A O 1
ATOM 959 N N . LYS A 1 118 ? 1.144 9.732 -12.602 1.00 61.84 118 LYS A N 1
ATOM 960 C CA . LYS A 1 118 ? 1.026 9.524 -14.052 1.00 61.84 118 LYS A CA 1
ATOM 961 C C . LYS A 1 118 ? -0.028 8.451 -14.278 1.00 61.84 118 LYS A C 1
ATOM 963 O O . LYS A 1 118 ? 0.022 7.386 -13.669 1.00 61.84 118 LYS A O 1
ATOM 968 N N . THR A 1 119 ? -1.011 8.740 -15.125 1.00 60.56 119 THR A N 1
ATOM 969 C CA . THR A 1 119 ? -2.070 7.771 -15.414 1.00 60.56 119 THR A CA 1
ATOM 970 C C . THR A 1 119 ? -1.471 6.526 -16.078 1.00 60.56 119 THR A C 1
ATOM 972 O O . THR A 1 119 ? -0.516 6.648 -16.852 1.00 60.56 119 THR A O 1
ATOM 975 N N . PRO A 1 120 ? -2.043 5.327 -15.864 1.00 55.59 120 PRO A N 1
ATOM 976 C CA . PRO A 1 120 ? -1.646 4.127 -16.602 1.00 55.59 120 PRO A CA 1
ATOM 977 C C . PRO A 1 120 ? -1.644 4.348 -18.122 1.00 55.59 120 PRO A C 1
ATOM 979 O O . PRO A 1 120 ? -0.775 3.845 -18.826 1.00 55.59 120 PRO A O 1
ATOM 982 N N . GLY A 1 121 ? -2.563 5.183 -18.624 1.00 57.56 121 GLY A N 1
ATOM 983 C CA . GLY A 1 121 ? -2.592 5.618 -20.021 1.00 57.56 121 GLY A CA 1
ATOM 984 C C . GLY A 1 121 ? -1.364 6.430 -20.443 1.00 57.56 121 GLY A C 1
ATOM 985 O O . GLY A 1 121 ? -0.833 6.182 -21.518 1.00 57.56 121 GLY A O 1
ATOM 986 N N . ALA A 1 122 ? -0.860 7.340 -19.603 1.00 60.50 122 ALA A N 1
ATOM 987 C CA . ALA A 1 122 ? 0.377 8.077 -19.872 1.00 60.50 122 ALA A CA 1
ATOM 988 C C . ALA A 1 122 ? 1.609 7.155 -19.876 1.00 60.50 122 ALA A C 1
ATOM 990 O O . ALA A 1 122 ? 2.505 7.327 -20.698 1.00 60.50 122 ALA A O 1
ATOM 991 N N . ILE A 1 123 ? 1.627 6.140 -19.008 1.00 59.97 123 ILE A N 1
ATOM 992 C CA . ILE A 1 123 ? 2.678 5.114 -18.980 1.00 59.97 123 ILE A CA 1
ATOM 993 C C . ILE A 1 123 ? 2.657 4.293 -20.275 1.00 59.97 123 ILE A C 1
ATOM 995 O O . ILE A 1 123 ? 3.680 4.166 -20.944 1.00 59.97 123 ILE A O 1
ATOM 999 N N . ILE A 1 124 ? 1.484 3.782 -20.663 1.00 61.06 124 ILE A N 1
ATOM 1000 C CA . ILE A 1 124 ? 1.299 2.997 -21.892 1.00 61.06 124 ILE A CA 1
ATOM 1001 C C . ILE A 1 124 ? 1.571 3.847 -23.141 1.00 61.06 124 ILE A C 1
ATOM 1003 O O . ILE A 1 124 ? 2.145 3.352 -24.109 1.00 61.06 124 ILE A O 1
ATOM 1007 N N . ALA A 1 125 ? 1.204 5.128 -23.135 1.00 59.09 125 ALA A N 1
ATOM 1008 C CA . ALA A 1 125 ? 1.504 6.049 -24.227 1.00 59.09 125 ALA A CA 1
ATOM 1009 C C . ALA A 1 125 ? 3.016 6.244 -24.399 1.00 59.09 125 ALA A C 1
ATOM 1011 O O . ALA A 1 125 ? 3.503 6.191 -25.527 1.00 59.09 125 ALA A O 1
ATOM 1012 N N . CYS A 1 126 ? 3.777 6.377 -23.306 1.00 57.47 126 CYS A N 1
ATOM 1013 C CA . CYS A 1 126 ? 5.233 6.403 -23.405 1.00 57.47 126 CYS A CA 1
ATOM 1014 C C . CYS A 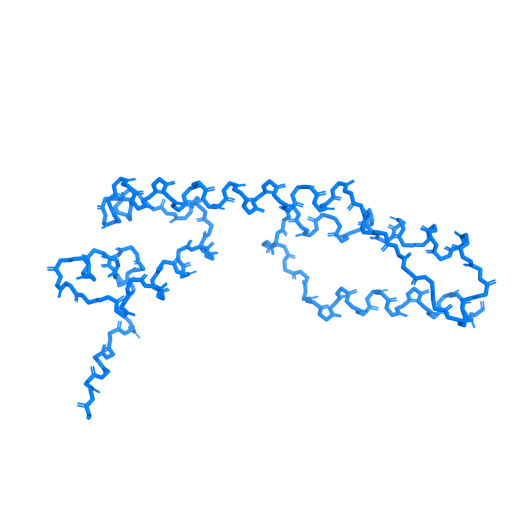1 126 ? 5.801 5.092 -23.975 1.00 57.47 126 CYS A C 1
ATOM 1016 O O . CYS A 1 126 ? 6.671 5.160 -24.839 1.00 57.47 126 CYS A O 1
ATOM 1018 N N . LEU A 1 127 ? 5.267 3.926 -23.579 1.00 57.16 127 LEU A N 1
ATOM 1019 C CA . LEU A 1 127 ? 5.662 2.625 -24.146 1.00 57.16 127 LEU A CA 1
ATOM 1020 C C . LEU A 1 127 ? 5.388 2.533 -25.657 1.00 57.16 127 LEU A C 1
ATOM 1022 O O . LEU A 1 127 ? 6.174 1.948 -26.402 1.00 57.16 127 LEU A O 1
ATOM 1026 N N . ARG A 1 128 ? 4.293 3.140 -26.134 1.00 53.75 128 ARG A N 1
ATOM 1027 C CA . ARG A 1 128 ? 3.951 3.199 -27.566 1.00 53.75 128 ARG A CA 1
ATOM 1028 C C . ARG A 1 128 ? 4.838 4.166 -28.358 1.00 53.75 128 ARG A C 1
ATOM 1030 O O . ARG A 1 128 ? 5.182 3.848 -29.492 1.00 53.75 128 ARG A O 1
ATOM 1037 N N . CYS A 1 129 ? 5.251 5.301 -27.789 1.00 45.25 129 CYS A N 1
ATOM 1038 C CA . CYS A 1 129 ? 6.181 6.224 -28.457 1.00 45.25 129 CYS A CA 1
ATOM 1039 C C . CYS A 1 129 ? 7.558 5.586 -28.707 1.00 45.25 129 CYS A C 1
ATOM 1041 O O . CYS A 1 129 ? 8.161 5.810 -29.755 1.00 45.25 129 CYS A O 1
ATOM 1043 N N . SER A 1 130 ? 8.031 4.735 -27.792 1.00 47.97 130 SER A N 1
ATOM 1044 C CA . SER A 1 130 ? 9.269 3.963 -27.967 1.00 47.97 130 SER A CA 1
ATOM 1045 C C . SER A 1 130 ? 9.188 2.962 -29.128 1.00 47.97 130 SER A C 1
ATOM 1047 O O . SER A 1 130 ? 10.191 2.699 -29.782 1.00 47.97 130 SER A O 1
ATOM 1049 N N . HIS A 1 131 ? 7.992 2.441 -29.424 1.00 45.22 131 HIS A N 1
ATOM 1050 C CA . HIS A 1 131 ? 7.747 1.546 -30.559 1.00 45.22 131 HIS A CA 1
ATOM 1051 C C . HIS A 1 131 ? 7.783 2.274 -31.918 1.00 45.22 131 HIS A C 1
ATOM 1053 O O . HIS A 1 131 ? 8.120 1.665 -32.932 1.00 45.22 131 HIS A O 1
ATOM 1059 N N . TRP A 1 132 ? 7.470 3.575 -31.948 1.00 36.81 132 TRP A N 1
ATOM 1060 C CA . TRP A 1 132 ? 7.534 4.397 -33.165 1.00 36.81 132 TRP A CA 1
ATOM 1061 C C . TRP A 1 132 ? 8.963 4.841 -33.507 1.00 36.81 132 TRP A C 1
ATOM 1063 O O . TRP A 1 132 ? 9.330 4.834 -34.675 1.00 36.81 132 TRP A O 1
ATOM 1073 N N . MET A 1 133 ? 9.802 5.141 -32.507 1.00 35.41 133 MET A N 1
ATOM 1074 C CA . MET A 1 133 ? 11.213 5.502 -32.739 1.00 35.41 133 MET A CA 1
ATOM 1075 C C . MET A 1 133 ? 12.091 4.333 -33.219 1.00 35.41 133 MET A C 1
ATOM 1077 O O . MET A 1 133 ? 13.158 4.570 -33.766 1.00 35.41 133 MET A O 1
ATOM 1081 N N . ALA A 1 134 ? 11.647 3.084 -33.047 1.00 41.09 134 ALA A N 1
ATOM 1082 C CA . ALA A 1 134 ? 12.343 1.894 -33.546 1.00 41.09 134 ALA A CA 1
ATOM 1083 C C . ALA A 1 134 ? 11.977 1.517 -35.000 1.00 41.09 134 ALA A C 1
ATOM 1085 O O . ALA A 1 134 ? 12.551 0.581 -35.551 1.00 41.09 134 ALA A O 1
ATOM 1086 N N . ASN A 1 135 ? 10.995 2.201 -35.601 1.00 38.91 135 ASN A N 1
ATOM 1087 C CA . ASN A 1 135 ? 10.492 1.935 -36.955 1.00 38.91 135 ASN A CA 1
ATOM 1088 C C . ASN A 1 135 ? 10.588 3.167 -37.882 1.00 38.91 135 ASN A C 1
ATOM 1090 O O . ASN A 1 135 ? 9.940 3.179 -38.930 1.00 38.91 135 ASN A O 1
ATOM 1094 N N . GLY A 1 1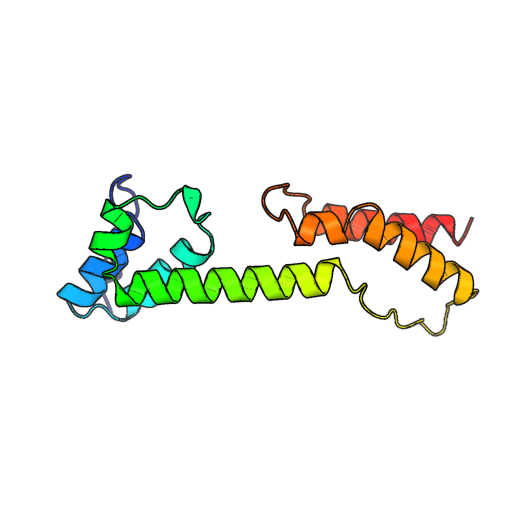36 ? 11.356 4.189 -37.487 1.00 36.25 136 GLY A N 1
ATOM 1095 C CA . GLY A 1 136 ? 11.688 5.365 -38.296 1.00 36.25 136 GLY A CA 1
ATOM 1096 C C . GLY A 1 136 ? 13.135 5.328 -38.754 1.00 36.25 136 GLY A C 1
ATOM 1097 O O . GLY A 1 136 ? 13.993 5.034 -37.894 1.00 36.25 136 GLY A O 1
#

Solvent-accessible surface area (backbone atoms only — not comparable to full-atom values): 8087 Å² total; per-residue (Å²): 140,79,84,81,80,83,82,86,83,56,90,83,70,38,44,32,50,40,33,33,50,15,66,74,69,70,35,68,84,43,33,58,62,19,52,54,53,55,70,72,48,61,74,90,76,60,49,71,67,41,39,60,36,44,29,70,69,52,40,51,51,52,52,54,50,52,49,54,54,47,54,51,27,47,51,48,37,75,46,75,78,85,81,81,81,57,97,82,62,89,50,68,68,59,50,54,51,50,50,52,51,48,34,75,69,45,53,26,57,39,50,70,40,64,88,72,68,72,51,71,66,58,54,50,49,54,58,50,53,58,59,52,65,76,74,107

Sequence (136 aa):
MSPHTFLPCHPDFTAAMQIKLARQYSLDDWAAPAFQALIKEPLHKLTLEDAEHMGIVTYYKLVELKMKIMDHRIGLAFYPAEITHSFGCRDEVYCSKLWNSFWWGGFGKQLLHPENNKTPGAIIACLRCSHWMANG

Secondary structure (DSSP, 8-state):
----------TT--HHHHHHHHHHHT-HHHHHHHHHHHHHS-GGG--HHHHHHH-HHHHHHHHHHHHHHHHHHHHHHHSPPPPPPPTT-S-HHHHHHHHHHHIIIIIHHHHH-GGG---HHHHHHHHHHHHHHT--